Protein AF-A0A6I4V8K9-F1 (afdb_monomer)

Solvent-accessible surface area (backbone atoms only — not comparable to full-atom values): 7436 Å² total; per-residue (Å²): 140,84,91,84,87,78,93,79,79,49,75,63,60,53,49,56,54,50,51,56,50,48,69,57,45,50,80,80,42,73,62,82,61,46,39,80,45,75,50,72,43,57,50,99,86,66,50,75,47,28,39,37,33,30,32,35,51,81,97,40,66,48,64,76,46,76,50,68,36,80,90,50,59,93,68,66,66,82,71,79,57,53,45,48,74,37,41,66,92,50,61,54,72,60,44,44,77,73,62,29,44,80,76,48,72,43,75,50,37,74,68,88,33,27,35,35,35,28,40,44,90,128

Mean predicted aligned error: 9.58 Å

Secondary structure (DSSP, 8-state):
------S---HHHHHHHHHHHHHHHTTTS-GGG-EEEEEEEE-TTS-EEEEEEEEEETTEEEEEEEEE-GGGTTTTGGGGS-EEEEETTS-HHHHHHTT-EEEEEESSTTTT--EEEEE---

Radius of gyration: 17.52 Å; Cα contacts (8 Å, |Δi|>4): 163; chains: 1; bounding box: 51×37×35 Å

Structure (mmCIF, N/CA/C/O backbone):
data_AF-A0A6I4V8K9-F1
#
_entry.id   AF-A0A6I4V8K9-F1
#
loop_
_atom_site.group_PDB
_atom_site.id
_atom_site.type_symbol
_atom_site.label_atom_id
_atom_site.label_alt_id
_atom_site.label_comp_id
_atom_site.label_asym_id
_atom_site.label_entity_id
_atom_site.label_seq_id
_atom_site.pdbx_PDB_ins_code
_atom_site.Cartn_x
_atom_site.Cartn_y
_atom_site.Cartn_z
_atom_site.occupancy
_atom_site.B_iso_or_equiv
_atom_site.auth_seq_id
_atom_site.auth_comp_id
_atom_site.auth_asym_id
_atom_site.auth_atom_id
_atom_site.pdbx_PDB_model_num
ATOM 1 N N . MET A 1 1 ? 33.393 4.905 -0.724 1.00 75.44 1 MET A N 1
ATOM 2 C CA . MET A 1 1 ? 31.983 4.527 -0.494 1.00 75.44 1 MET A CA 1
ATOM 3 C C . MET A 1 1 ? 31.974 3.395 0.516 1.00 75.44 1 MET A C 1
ATOM 5 O O . MET A 1 1 ? 32.701 2.435 0.301 1.00 75.44 1 MET A O 1
ATOM 9 N N . GLN A 1 2 ? 31.237 3.530 1.617 1.00 88.94 2 GLN A N 1
ATOM 10 C CA . GLN A 1 2 ? 31.142 2.509 2.663 1.00 88.94 2 GLN A CA 1
ATOM 11 C C . GLN A 1 2 ? 29.683 2.059 2.766 1.00 88.94 2 GLN A C 1
ATOM 13 O O . GLN A 1 2 ? 28.795 2.896 2.898 1.00 88.94 2 GLN A O 1
ATOM 18 N N . LEU A 1 3 ? 29.440 0.755 2.643 1.00 92.25 3 LEU A N 1
ATOM 19 C CA . LEU A 1 3 ? 28.108 0.161 2.751 1.00 92.25 3 LEU A CA 1
ATOM 20 C C . LEU A 1 3 ? 27.806 -0.151 4.223 1.00 92.25 3 LEU A C 1
ATOM 22 O O . LEU A 1 3 ? 28.643 -0.742 4.903 1.00 92.25 3 LEU A O 1
ATOM 26 N N . SER A 1 4 ? 26.611 0.212 4.692 1.00 93.12 4 SER A N 1
ATOM 27 C CA . SER A 1 4 ? 26.089 -0.133 6.019 1.00 93.12 4 SER A CA 1
ATOM 28 C C . SER A 1 4 ? 24.709 -0.776 5.873 1.00 93.12 4 SER A C 1
ATOM 30 O O . SER A 1 4 ? 23.907 -0.320 5.059 1.00 93.12 4 SER A O 1
ATOM 32 N N . ILE A 1 5 ? 24.444 -1.846 6.627 1.00 95.00 5 ILE A N 1
ATOM 33 C CA . ILE A 1 5 ? 23.185 -2.606 6.610 1.00 95.00 5 ILE A CA 1
ATOM 34 C C . ILE A 1 5 ? 22.700 -2.727 8.058 1.00 95.00 5 ILE A C 1
ATOM 36 O O . ILE A 1 5 ? 23.464 -3.144 8.925 1.00 95.00 5 ILE A O 1
ATOM 40 N N . THR A 1 6 ? 21.442 -2.368 8.323 1.00 94.75 6 THR A N 1
ATOM 41 C CA . THR A 1 6 ? 20.826 -2.416 9.659 1.00 94.75 6 THR A CA 1
ATOM 42 C C . THR A 1 6 ? 19.359 -2.827 9.557 1.00 94.75 6 THR A C 1
ATOM 44 O O . THR A 1 6 ? 18.672 -2.459 8.606 1.00 94.75 6 THR A O 1
ATOM 47 N N . ASP A 1 7 ? 18.873 -3.579 10.541 1.00 95.31 7 ASP A N 1
ATOM 48 C CA . ASP A 1 7 ? 17.451 -3.860 10.768 1.00 95.31 7 ASP A CA 1
ATOM 49 C C . ASP A 1 7 ? 16.814 -2.884 11.779 1.00 95.31 7 ASP A C 1
ATOM 51 O O . ASP A 1 7 ? 15.605 -2.913 12.006 1.00 95.31 7 ASP A O 1
ATOM 55 N N . LYS A 1 8 ? 17.612 -1.974 12.353 1.00 96.12 8 LYS A N 1
ATOM 56 C CA . LYS A 1 8 ? 17.194 -0.941 13.313 1.00 96.12 8 LYS A CA 1
ATOM 57 C C . LYS A 1 8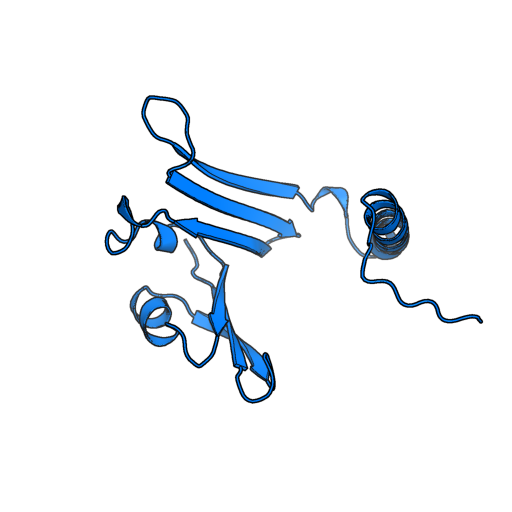 ? 17.031 0.416 12.632 1.00 96.12 8 LYS A C 1
ATOM 59 O O . LYS A 1 8 ? 17.724 1.369 12.977 1.00 96.12 8 LYS A O 1
ATOM 64 N N . VAL A 1 9 ? 16.150 0.487 11.640 1.00 96.06 9 VAL A N 1
ATOM 65 C CA . VAL A 1 9 ? 15.856 1.742 10.933 1.00 96.06 9 VAL A CA 1
ATOM 66 C C . VAL A 1 9 ? 15.107 2.693 11.867 1.00 96.06 9 VAL A C 1
ATOM 68 O O . VAL A 1 9 ? 14.083 2.325 12.445 1.00 96.06 9 VAL A O 1
ATOM 71 N N . THR A 1 10 ? 15.608 3.915 12.019 1.00 96.56 10 THR A N 1
ATOM 72 C CA . THR A 1 10 ? 14.983 4.954 12.842 1.00 96.56 10 THR A CA 1
ATOM 73 C C . THR A 1 10 ? 14.056 5.849 12.011 1.00 96.56 10 THR A C 1
ATOM 75 O O . THR A 1 10 ? 14.196 5.932 10.788 1.00 96.56 10 THR A O 1
ATOM 78 N N . PRO A 1 11 ? 13.119 6.580 12.645 1.00 95.06 11 PRO A N 1
ATOM 79 C CA . PRO A 1 11 ? 12.341 7.605 11.950 1.00 95.06 11 PRO A CA 1
ATOM 80 C C . PRO A 1 11 ? 13.214 8.669 11.271 1.00 95.06 11 PRO A C 1
ATOM 82 O O . PRO A 1 11 ? 12.863 9.143 10.195 1.00 95.06 11 PRO A O 1
ATOM 85 N N . GLN A 1 12 ? 14.363 9.005 11.867 1.00 96.50 12 GLN A N 1
ATOM 86 C CA . GLN A 1 12 ? 15.296 9.976 11.302 1.00 96.50 12 GLN A CA 1
ATOM 87 C C . GLN A 1 12 ? 15.934 9.468 10.004 1.00 96.50 12 GLN A C 1
ATOM 89 O O . GLN A 1 12 ? 15.966 10.212 9.028 1.00 96.50 12 GLN A O 1
ATOM 94 N N . ASP A 1 13 ? 16.365 8.202 9.954 1.00 95.81 13 ASP A N 1
ATOM 95 C CA . ASP A 1 13 ? 16.913 7.602 8.727 1.00 95.81 13 ASP A CA 1
ATOM 96 C C . ASP A 1 13 ? 15.904 7.696 7.569 1.00 95.81 13 ASP A C 1
ATOM 98 O O . ASP A 1 13 ? 16.250 8.045 6.438 1.00 95.81 13 ASP A O 1
ATOM 102 N N . LEU A 1 14 ? 14.629 7.412 7.858 1.00 93.31 14 LEU A N 1
ATOM 103 C CA . LEU A 1 14 ? 13.548 7.508 6.877 1.00 93.31 14 LEU A CA 1
ATOM 104 C C . LEU A 1 14 ? 13.336 8.949 6.405 1.00 93.31 14 LEU A C 1
ATOM 106 O O . LEU A 1 14 ? 13.148 9.173 5.208 1.00 93.31 14 LEU A O 1
ATOM 110 N N . ASP A 1 15 ? 13.364 9.918 7.322 1.00 94.56 15 ASP A N 1
ATOM 111 C CA . ASP A 1 15 ? 13.182 11.328 6.986 1.00 94.56 15 ASP A CA 1
ATOM 112 C C . ASP A 1 15 ? 14.345 11.883 6.160 1.00 94.56 15 ASP A C 1
ATOM 114 O O . ASP A 1 15 ? 14.097 12.560 5.163 1.00 94.56 15 ASP A O 1
ATOM 118 N N . GLU A 1 16 ? 15.595 11.558 6.493 1.00 96.88 16 GLU A N 1
ATOM 119 C CA . GLU A 1 16 ? 16.765 11.995 5.722 1.00 96.88 16 GLU A CA 1
ATOM 120 C C . GLU A 1 16 ? 16.712 11.479 4.275 1.00 96.88 16 GLU A C 1
ATOM 122 O O . GLU A 1 16 ? 16.842 12.260 3.324 1.00 96.88 16 GLU A O 1
ATOM 127 N N . VAL A 1 17 ? 16.426 10.184 4.087 1.00 95.94 17 VAL A N 1
ATOM 128 C CA . VAL A 1 17 ? 16.263 9.585 2.751 1.00 95.94 17 VAL A CA 1
ATOM 129 C C . VAL A 1 17 ? 15.084 10.217 2.004 1.00 95.94 17 VAL A C 1
ATOM 131 O O . VAL A 1 17 ? 15.201 10.544 0.818 1.00 95.94 17 VAL A O 1
ATOM 134 N N . ARG A 1 18 ? 13.950 10.434 2.685 1.00 89.62 18 ARG A N 1
ATOM 135 C CA . ARG A 1 18 ? 12.750 11.051 2.100 1.00 89.62 18 ARG A CA 1
ATOM 136 C C . ARG A 1 18 ? 13.010 12.484 1.644 1.00 89.62 18 ARG A C 1
ATOM 138 O O . ARG A 1 18 ? 12.596 12.847 0.545 1.00 89.62 18 ARG A O 1
ATOM 145 N N . LEU A 1 19 ? 13.686 13.293 2.456 1.00 93.12 19 LEU A N 1
ATOM 146 C CA . LEU A 1 19 ? 14.009 14.681 2.125 1.00 93.12 19 LEU A CA 1
ATOM 147 C C . LEU A 1 19 ? 14.947 14.760 0.919 1.00 93.12 19 LEU A C 1
ATOM 149 O O . LEU A 1 19 ? 14.686 15.542 0.004 1.00 93.12 19 LEU A O 1
ATOM 153 N N . GLY A 1 20 ? 15.982 13.914 0.868 1.00 94.88 20 GLY A N 1
ATOM 154 C CA . GLY A 1 20 ? 16.878 13.829 -0.287 1.00 94.88 20 GLY A CA 1
ATOM 155 C C . GLY A 1 20 ? 16.142 13.448 -1.575 1.00 94.88 20 GLY A C 1
ATOM 156 O O . GLY A 1 20 ? 16.319 14.095 -2.612 1.00 94.88 20 GLY A O 1
ATOM 157 N N . LEU A 1 2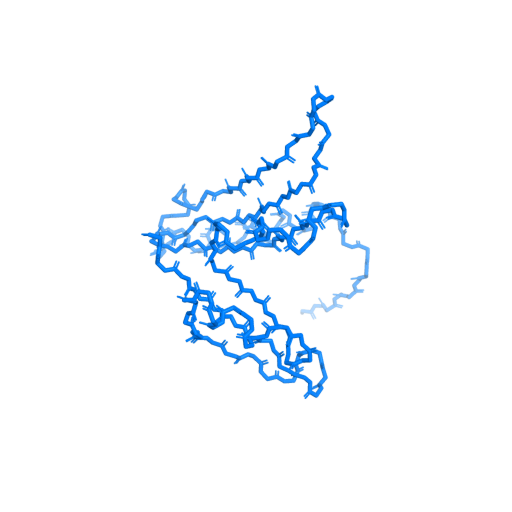1 ? 15.257 12.448 -1.502 1.00 91.06 21 LEU A N 1
ATOM 158 C CA . LEU A 1 21 ? 14.430 12.031 -2.635 1.00 91.06 21 LEU A CA 1
ATOM 159 C C . LEU A 1 21 ? 13.473 13.144 -3.089 1.00 91.06 21 LEU A C 1
ATOM 161 O O . LEU A 1 21 ? 13.371 13.414 -4.285 1.00 91.06 21 LEU A O 1
ATOM 165 N N . ASN A 1 22 ? 12.807 13.824 -2.154 1.00 89.00 22 ASN A N 1
ATOM 166 C CA . ASN A 1 22 ? 11.897 14.926 -2.466 1.00 89.00 22 ASN A CA 1
ATOM 167 C C . ASN A 1 22 ? 12.628 16.107 -3.115 1.00 89.00 22 ASN A C 1
ATOM 169 O O . ASN A 1 22 ? 12.133 16.653 -4.097 1.00 89.00 22 ASN A O 1
ATOM 173 N N . ALA A 1 23 ? 13.816 16.467 -2.619 1.00 93.50 23 ALA A N 1
ATOM 174 C CA . ALA A 1 23 ? 14.635 17.541 -3.183 1.00 93.50 23 ALA A CA 1
ATOM 175 C C . 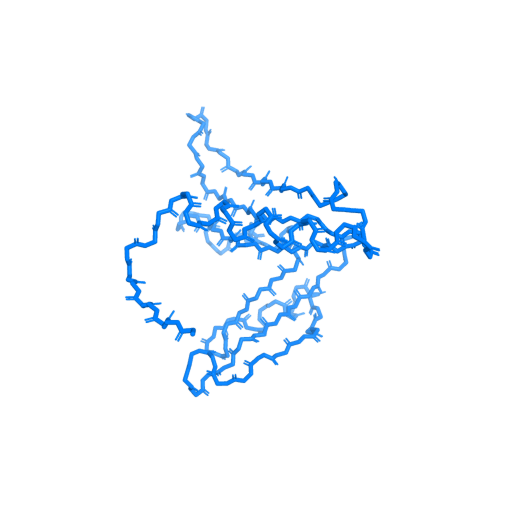ALA A 1 23 ? 15.122 17.238 -4.612 1.00 93.50 23 ALA A C 1
ATOM 177 O O . ALA A 1 23 ? 15.334 18.150 -5.413 1.00 93.50 23 ALA A O 1
ATOM 178 N N . PHE A 1 24 ? 15.315 15.961 -4.949 1.00 92.25 24 PHE A N 1
ATOM 179 C CA . PHE A 1 24 ? 15.601 15.550 -6.319 1.00 92.25 24 PHE A CA 1
ATOM 180 C C . PHE A 1 24 ? 14.338 15.565 -7.193 1.00 92.25 24 PHE A C 1
ATOM 182 O O . PHE A 1 24 ? 14.349 16.155 -8.273 1.00 92.25 24 PHE A O 1
ATOM 189 N N . ASN A 1 25 ? 13.249 14.953 -6.719 1.00 87.19 25 ASN A N 1
ATOM 190 C CA . ASN A 1 25 ? 12.005 14.794 -7.474 1.00 87.19 25 ASN A CA 1
ATOM 191 C C . ASN A 1 25 ? 11.289 16.120 -7.749 1.00 87.19 25 ASN A C 1
ATOM 193 O O . ASN A 1 25 ? 10.655 16.247 -8.796 1.00 87.19 25 ASN A O 1
ATOM 197 N N . SER A 1 26 ? 11.423 17.114 -6.866 1.00 89.50 26 SER A N 1
ATOM 198 C CA . SER A 1 26 ? 10.821 18.445 -7.032 1.00 89.50 26 SER A CA 1
ATOM 199 C C . SER A 1 26 ? 11.275 19.173 -8.302 1.00 89.50 26 SER A C 1
ATOM 201 O O . SER A 1 26 ? 10.624 20.112 -8.747 1.00 89.50 26 SER A O 1
ATOM 203 N N . LYS A 1 27 ? 12.368 18.716 -8.928 1.00 92.69 27 LYS A N 1
ATOM 204 C CA . LYS A 1 27 ? 12.852 19.208 -10.225 1.00 92.69 27 LYS A CA 1
ATOM 205 C C . LYS A 1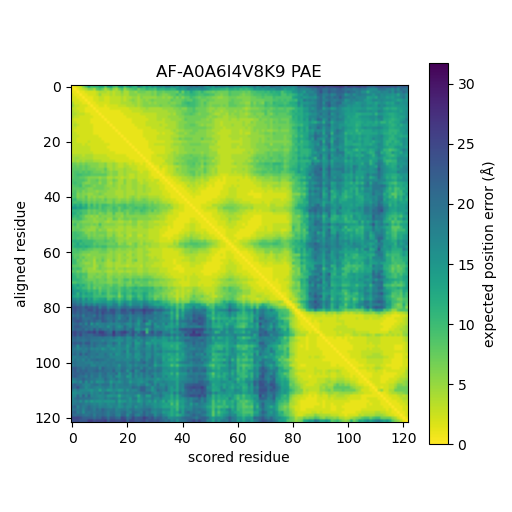 27 ? 12.008 18.726 -11.411 1.00 92.69 27 LYS A C 1
ATOM 207 O O . LYS A 1 27 ? 12.107 19.302 -12.488 1.00 92.69 27 LYS A O 1
ATOM 212 N N . PHE A 1 28 ? 11.228 17.660 -11.230 1.00 87.31 28 PHE A N 1
ATOM 213 C CA . PHE A 1 28 ? 10.472 16.983 -12.290 1.00 87.31 28 PHE A CA 1
ATOM 214 C C . PHE A 1 28 ? 8.962 16.992 -12.044 1.00 87.31 28 PHE A C 1
ATOM 216 O O . PHE A 1 28 ? 8.190 16.994 -12.999 1.00 87.31 28 PHE A O 1
ATOM 223 N N . ILE A 1 29 ? 8.540 16.973 -10.778 1.00 83.38 29 ILE A N 1
ATOM 224 C CA . ILE A 1 29 ? 7.134 16.950 -10.369 1.00 83.38 29 ILE A CA 1
ATOM 225 C C . ILE A 1 29 ? 6.887 17.933 -9.227 1.00 83.38 29 ILE A C 1
ATOM 227 O O . ILE A 1 29 ? 7.784 18.216 -8.433 1.00 83.38 29 ILE A O 1
ATOM 231 N N . ASN A 1 30 ? 5.647 18.398 -9.089 1.00 83.31 30 ASN A N 1
ATOM 232 C CA . ASN A 1 30 ? 5.228 19.122 -7.898 1.00 83.31 30 ASN A CA 1
ATOM 233 C C . ASN A 1 30 ? 5.014 18.135 -6.738 1.00 83.31 30 ASN A C 1
ATOM 235 O O . ASN A 1 30 ? 3.968 17.498 -6.624 1.00 83.31 30 ASN A O 1
ATOM 239 N N . VAL A 1 31 ? 6.021 17.985 -5.879 1.00 82.12 31 VAL A N 1
ATOM 240 C CA . VAL A 1 31 ? 5.961 17.061 -4.734 1.00 82.12 31 VAL A CA 1
ATOM 241 C C . VAL A 1 31 ? 4.901 17.456 -3.700 1.00 82.12 31 VAL A C 1
ATOM 243 O O . VAL A 1 31 ? 4.431 16.586 -2.973 1.00 82.12 31 VAL A O 1
ATOM 246 N N . ASP A 1 32 ? 4.457 18.718 -3.672 1.00 84.25 32 ASP A N 1
ATOM 247 C CA . ASP A 1 32 ? 3.409 19.177 -2.752 1.00 84.25 32 ASP A CA 1
ATOM 248 C C . ASP A 1 32 ? 2.012 18.677 -3.143 1.00 84.25 32 ASP A C 1
ATOM 250 O O . ASP A 1 32 ? 1.100 18.676 -2.309 1.00 84.25 32 ASP A O 1
ATOM 254 N N . GLU A 1 33 ? 1.829 18.213 -4.381 1.00 83.31 33 GLU A N 1
ATOM 255 C CA . GLU A 1 33 ? 0.605 17.536 -4.830 1.00 83.31 33 GLU A CA 1
ATOM 256 C C . GLU A 1 33 ? 0.512 16.096 -4.311 1.00 83.31 33 GLU A C 1
ATOM 258 O O . GLU A 1 33 ? -0.555 15.477 -4.373 1.00 83.31 33 GLU A O 1
ATOM 263 N N . ILE A 1 34 ? 1.604 15.563 -3.751 1.00 84.50 34 ILE A N 1
ATOM 264 C CA . ILE A 1 34 ? 1.588 14.264 -3.092 1.00 84.50 34 ILE A CA 1
ATOM 265 C C . ILE A 1 34 ? 0.967 14.432 -1.706 1.00 84.50 34 ILE A C 1
ATOM 267 O O . ILE A 1 34 ? 1.574 15.012 -0.804 1.00 84.50 34 ILE A O 1
ATOM 271 N N . LYS A 1 35 ? -0.256 13.932 -1.511 1.00 85.19 35 LYS A N 1
ATOM 272 C CA . LYS A 1 35 ? -0.979 14.056 -0.237 1.00 85.19 35 LYS A CA 1
ATOM 273 C C . LYS A 1 35 ? -1.180 12.695 0.395 1.00 85.19 35 LYS A C 1
ATOM 275 O O . LYS A 1 35 ? -1.712 11.798 -0.247 1.00 85.19 35 LYS A O 1
ATOM 280 N N . SER A 1 36 ? -0.811 12.553 1.664 1.00 89.75 36 SER A N 1
ATOM 281 C CA . SER A 1 36 ? -1.182 11.374 2.446 1.00 89.75 36 SER A CA 1
ATOM 282 C C . SER A 1 36 ? -2.696 11.331 2.640 1.00 89.75 36 SER A C 1
ATOM 284 O O . SER A 1 36 ? -3.310 12.342 2.979 1.00 89.75 36 SER A O 1
ATOM 286 N N . ILE A 1 37 ? -3.291 10.155 2.467 1.00 87.56 37 ILE A N 1
ATOM 287 C CA . ILE A 1 37 ? -4.717 9.919 2.684 1.00 87.56 37 ILE A CA 1
ATOM 288 C C . ILE A 1 37 ? -4.912 8.808 3.711 1.00 87.56 37 ILE A C 1
ATOM 290 O O . ILE A 1 37 ? -4.181 7.817 3.726 1.00 87.56 37 ILE A O 1
ATOM 294 N N . GLY A 1 38 ? -5.906 8.992 4.575 1.00 89.31 38 GLY A N 1
ATOM 295 C CA . GLY A 1 38 ? -6.358 8.002 5.540 1.00 89.31 38 GLY A CA 1
ATOM 296 C C . GLY A 1 38 ? -7.878 7.936 5.531 1.00 89.31 38 GLY A C 1
ATOM 297 O O . GLY A 1 38 ? -8.535 8.956 5.717 1.00 89.31 38 GLY A O 1
ATOM 298 N N . VAL A 1 39 ? -8.437 6.748 5.324 1.00 84.81 39 VAL A N 1
ATOM 299 C CA . VAL A 1 39 ? -9.878 6.496 5.400 1.00 84.81 39 VAL A CA 1
ATOM 300 C C . VAL A 1 39 ? -10.115 5.428 6.448 1.00 84.81 39 VAL A C 1
ATOM 302 O O . VAL A 1 39 ? -9.501 4.368 6.386 1.00 84.81 39 VAL A O 1
ATOM 305 N N . PHE A 1 40 ? -10.987 5.692 7.417 1.00 89.38 40 PHE A N 1
ATOM 306 C CA . PHE A 1 40 ? -11.217 4.791 8.542 1.00 89.38 40 PHE A CA 1
ATOM 307 C C . PHE A 1 40 ? -12.706 4.556 8.757 1.00 89.38 40 PHE A C 1
ATOM 309 O O . PHE A 1 40 ? -13.519 5.460 8.582 1.00 89.38 40 PHE A O 1
ATOM 316 N N . ILE A 1 41 ? -13.044 3.342 9.178 1.00 86.44 41 ILE A N 1
ATOM 317 C CA . ILE A 1 41 ? -14.339 3.030 9.779 1.00 86.44 41 ILE A CA 1
ATOM 318 C C . ILE A 1 41 ? -14.080 2.848 11.262 1.00 86.44 41 ILE A C 1
ATOM 320 O O . ILE A 1 41 ? -13.202 2.066 11.633 1.00 86.44 41 ILE A O 1
ATOM 324 N N . CYS A 1 42 ? -14.833 3.560 12.091 1.00 92.88 42 CYS A N 1
ATOM 325 C CA . CYS A 1 42 ? -14.722 3.495 13.540 1.00 92.88 42 CYS A CA 1
ATOM 326 C C . CYS A 1 42 ? -16.026 2.985 14.156 1.00 92.88 42 CYS A C 1
ATOM 328 O O . CYS A 1 42 ? -17.097 3.171 13.581 1.00 92.88 42 CYS A O 1
ATOM 330 N N . ASP A 1 43 ? -15.923 2.338 15.315 1.00 92.38 43 ASP A N 1
ATOM 331 C CA . ASP A 1 43 ? -17.086 2.049 16.153 1.00 92.38 43 ASP A CA 1
ATOM 332 C C . ASP A 1 43 ? -17.560 3.298 16.919 1.00 92.38 43 ASP A C 1
ATOM 334 O O . ASP A 1 43 ? -16.952 4.368 16.842 1.00 92.38 43 ASP A O 1
ATOM 338 N N . GLU A 1 44 ? -18.645 3.156 17.683 1.00 94.62 44 GLU A N 1
ATOM 339 C CA . GLU A 1 44 ? -19.232 4.235 18.494 1.00 94.62 44 GLU A CA 1
ATOM 340 C C . GLU A 1 44 ? -18.267 4.801 19.550 1.00 94.62 44 GLU A C 1
ATOM 342 O O . GLU A 1 44 ? -18.4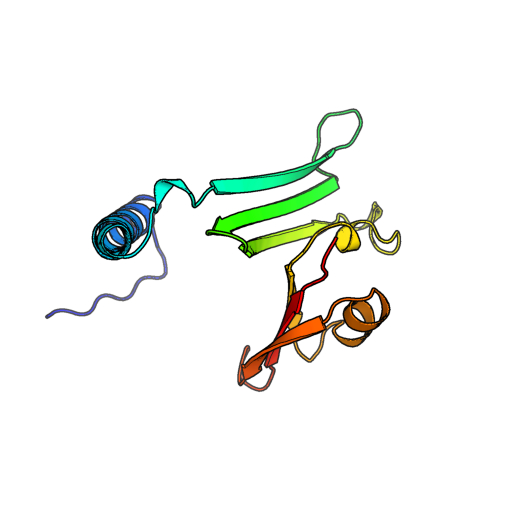45 5.920 20.021 1.00 94.62 44 GLU A O 1
ATOM 347 N N . GLN A 1 45 ? -17.220 4.051 19.904 1.00 95.69 45 GLN A N 1
ATOM 348 C CA . GLN A 1 45 ? -16.182 4.459 20.855 1.00 95.69 45 GLN A CA 1
ATOM 349 C C . GLN A 1 45 ? -14.977 5.106 20.150 1.00 95.69 45 GLN A C 1
ATOM 351 O O . GLN A 1 45 ? -13.975 5.417 20.793 1.00 95.69 45 GLN A O 1
ATOM 356 N N . GLY A 1 46 ? -15.045 5.298 18.829 1.00 93.62 46 GLY A N 1
ATOM 357 C CA . GLY A 1 46 ? -13.981 5.889 18.021 1.00 93.62 46 GLY A CA 1
ATOM 358 C C . GLY A 1 46 ? -12.833 4.933 17.684 1.00 93.62 46 GLY A C 1
ATOM 359 O O . GLY A 1 46 ? -11.826 5.364 17.117 1.00 93.62 46 GLY A O 1
ATOM 360 N N . ARG A 1 47 ? -12.946 3.635 17.992 1.00 95.25 47 ARG A N 1
ATOM 361 C CA . ARG A 1 47 ? -11.896 2.653 17.683 1.00 95.25 47 ARG A CA 1
ATOM 362 C C . ARG A 1 47 ? -12.006 2.224 16.227 1.00 95.25 47 ARG A C 1
ATOM 364 O O . ARG A 1 47 ? -13.084 1.862 15.759 1.00 95.25 47 ARG A O 1
ATOM 371 N N . LYS A 1 48 ? -10.880 2.218 15.512 1.00 94.75 48 LYS A N 1
ATOM 372 C CA . LYS A 1 48 ? -10.817 1.799 14.105 1.00 94.75 48 LYS A CA 1
ATOM 373 C C . LYS A 1 48 ? -11.185 0.316 13.978 1.00 94.75 48 LYS A C 1
ATOM 375 O O . LYS A 1 48 ? -10.533 -0.532 14.575 1.00 94.75 48 LYS A O 1
ATOM 380 N N . GLN A 1 49 ? -12.195 0.023 13.169 1.00 93.88 49 GLN A N 1
ATOM 381 C CA . GLN A 1 49 ? -12.629 -1.317 12.758 1.00 93.88 49 GLN A CA 1
ATOM 382 C C . GLN A 1 49 ? -12.162 -1.650 11.329 1.00 93.88 49 GLN A C 1
ATOM 384 O O . GLN A 1 49 ? -12.049 -2.811 10.953 1.00 93.88 49 GLN A O 1
ATOM 389 N N . ALA A 1 50 ? -11.852 -0.639 10.519 1.00 87.44 50 ALA A N 1
ATOM 390 C CA . ALA A 1 50 ? -11.159 -0.801 9.246 1.00 87.44 50 ALA A CA 1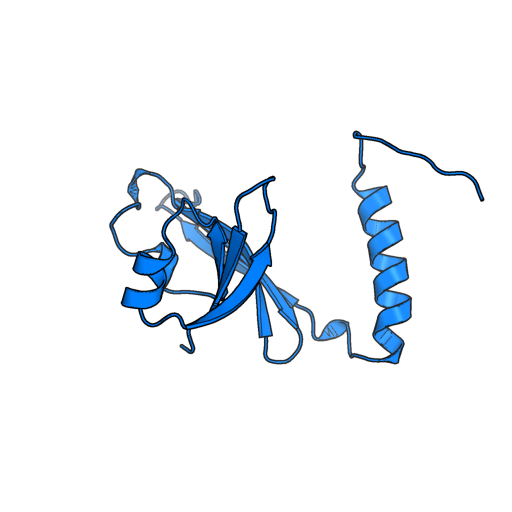
ATOM 391 C C . ALA A 1 50 ? -10.391 0.479 8.904 1.00 87.44 50 ALA A C 1
ATOM 393 O O . ALA A 1 50 ? -10.701 1.558 9.418 1.00 87.44 50 ALA A O 1
ATOM 394 N N . GLY A 1 51 ? -9.395 0.371 8.031 1.00 85.69 51 GLY A N 1
ATOM 395 C CA . GLY A 1 51 ? -8.588 1.508 7.618 1.00 85.69 51 GLY A CA 1
ATOM 396 C C . GLY A 1 51 ? -7.889 1.297 6.286 1.00 85.69 51 GLY A C 1
ATOM 397 O O . GLY A 1 51 ? -7.456 0.193 5.977 1.00 85.69 51 GLY A O 1
ATOM 398 N N . LEU A 1 52 ? -7.747 2.378 5.533 1.00 85.44 52 LEU A N 1
ATOM 399 C CA . LEU A 1 52 ? -6.906 2.484 4.355 1.00 85.44 52 LEU A CA 1
ATOM 400 C C . LEU A 1 52 ? -5.999 3.692 4.525 1.00 85.44 52 LEU A C 1
ATOM 402 O O . LEU A 1 52 ? -6.479 4.777 4.846 1.00 85.44 52 LEU A O 1
ATOM 406 N N . THR A 1 53 ? -4.704 3.516 4.301 1.00 89.12 53 THR A N 1
ATOM 407 C CA . THR A 1 53 ? -3.750 4.622 4.209 1.00 89.12 53 THR A CA 1
ATOM 408 C C . THR A 1 53 ? -3.025 4.572 2.881 1.00 89.12 53 THR A C 1
ATOM 410 O O . THR A 1 53 ? -2.850 3.503 2.297 1.00 89.12 53 THR A O 1
ATOM 413 N N . GLY A 1 54 ? -2.568 5.720 2.415 1.00 86.88 54 GLY A N 1
ATOM 414 C CA . GLY A 1 54 ? -1.834 5.816 1.168 1.00 86.88 54 GLY A CA 1
ATOM 415 C C . GLY A 1 54 ? -1.453 7.246 0.851 1.00 86.88 54 GLY A C 1
ATOM 416 O O . GLY A 1 54 ? -1.453 8.109 1.733 1.00 86.88 54 GLY A O 1
ATOM 417 N N . SER A 1 55 ? -1.210 7.513 -0.424 1.00 86.12 55 SER A N 1
ATOM 418 C CA . SER A 1 55 ? -0.996 8.862 -0.922 1.00 86.12 55 SER A CA 1
ATOM 419 C C . SER A 1 55 ? -1.560 9.068 -2.322 1.00 86.12 55 SER A C 1
ATOM 421 O O . SER A 1 55 ? -1.638 8.141 -3.127 1.00 86.12 55 SER A O 1
ATOM 423 N N . THR A 1 56 ? -1.954 10.297 -2.629 1.00 81.31 56 THR A N 1
ATOM 424 C CA . THR A 1 56 ? -2.176 10.728 -4.010 1.00 81.31 56 THR A CA 1
ATOM 425 C C . THR A 1 56 ? -0.852 11.151 -4.630 1.00 81.31 56 THR A C 1
ATOM 427 O O . THR A 1 56 ? 0.014 11.652 -3.925 1.00 81.31 56 THR A O 1
ATOM 430 N N . ALA A 1 57 ? -0.687 10.972 -5.935 1.00 76.31 57 ALA A N 1
ATOM 431 C CA . ALA A 1 57 ? 0.397 11.555 -6.720 1.00 76.31 57 ALA A CA 1
ATOM 432 C C . ALA A 1 57 ? -0.132 11.853 -8.131 1.00 76.31 57 ALA A C 1
ATOM 434 O O . ALA A 1 57 ? -0.416 10.934 -8.905 1.00 76.31 57 ALA A O 1
ATOM 435 N N . GLY A 1 58 ? -0.329 13.135 -8.451 1.00 72.81 58 GLY A N 1
ATOM 436 C CA . GLY A 1 58 ? -1.093 13.540 -9.633 1.00 72.81 58 GLY A CA 1
ATOM 437 C C . GLY A 1 58 ? -2.492 12.909 -9.627 1.00 72.81 58 GLY A C 1
ATOM 438 O O . GLY A 1 58 ? -3.210 12.982 -8.633 1.00 72.81 58 GLY A O 1
ATOM 439 N N . ASN A 1 59 ? -2.851 12.218 -10.711 1.00 66.81 59 ASN A N 1
ATOM 440 C CA . ASN A 1 59 ? -4.154 11.551 -10.864 1.00 66.81 59 ASN A CA 1
ATOM 441 C C . ASN A 1 59 ? -4.216 10.134 -10.263 1.00 66.81 59 ASN A C 1
ATOM 443 O O . ASN A 1 59 ? -5.162 9.393 -10.529 1.00 66.81 59 ASN A O 1
ATOM 447 N N . TRP A 1 60 ? -3.201 9.721 -9.503 1.00 64.88 60 TRP A N 1
ATOM 448 C CA . TRP A 1 60 ? -3.071 8.349 -9.018 1.00 64.88 60 TRP A CA 1
ATOM 449 C C . TRP A 1 60 ? -3.213 8.278 -7.503 1.00 64.88 60 TRP A C 1
ATOM 451 O O . TRP A 1 60 ? -2.645 9.092 -6.782 1.00 64.88 60 TRP A O 1
ATOM 461 N N . LEU A 1 61 ? -3.933 7.261 -7.025 1.00 70.00 61 LEU A N 1
ATOM 462 C CA . LEU A 1 61 ? -3.964 6.859 -5.621 1.00 70.00 61 LEU A CA 1
ATOM 463 C C . LEU A 1 61 ? -3.040 5.653 -5.438 1.00 70.00 61 LEU A C 1
ATOM 465 O O . LEU A 1 61 ? -3.295 4.596 -6.017 1.00 70.00 61 LEU A O 1
ATOM 469 N N . ARG A 1 62 ? -2.011 5.809 -4.606 1.00 75.56 62 ARG A N 1
ATOM 470 C CA . ARG A 1 62 ? -1.215 4.712 -4.057 1.00 75.56 62 ARG A CA 1
ATOM 471 C C . ARG A 1 62 ? -1.782 4.314 -2.706 1.00 75.56 62 ARG A C 1
ATOM 473 O O . ARG A 1 62 ? -2.025 5.181 -1.873 1.00 75.56 62 ARG A O 1
ATOM 480 N N . ILE A 1 63 ? -1.964 3.021 -2.473 1.00 77.06 63 ILE A N 1
ATOM 481 C CA . ILE A 1 63 ? -2.366 2.498 -1.163 1.00 77.06 63 ILE A CA 1
ATOM 482 C C . ILE A 1 63 ? -1.162 1.849 -0.497 1.00 77.06 63 ILE A C 1
ATOM 484 O O . ILE A 1 63 ? -0.505 0.999 -1.085 1.00 77.06 63 ILE A O 1
ATOM 488 N N . ASP A 1 64 ? -0.878 2.291 0.725 1.00 79.94 64 ASP A N 1
ATOM 489 C CA . ASP A 1 64 ? 0.225 1.799 1.547 1.00 79.94 64 ASP A CA 1
ATOM 490 C C . ASP A 1 64 ? -0.255 0.681 2.480 1.00 79.94 64 ASP A C 1
ATOM 492 O O . ASP A 1 64 ? 0.447 -0.305 2.690 1.00 79.94 64 ASP A O 1
ATOM 496 N N . MET A 1 65 ? -1.459 0.819 3.047 1.00 81.00 65 MET A N 1
ATOM 497 C CA . MET A 1 65 ? -2.048 -0.181 3.938 1.00 81.00 65 MET A CA 1
ATOM 498 C C . MET A 1 65 ? -3.561 -0.245 3.751 1.00 81.00 65 MET A C 1
ATOM 500 O O . MET A 1 65 ? -4.223 0.783 3.632 1.00 81.00 65 MET A O 1
ATOM 504 N N . LEU A 1 66 ? -4.114 -1.456 3.794 1.00 81.81 66 LEU A N 1
ATOM 505 C CA . LEU A 1 66 ? -5.546 -1.719 3.902 1.00 81.81 66 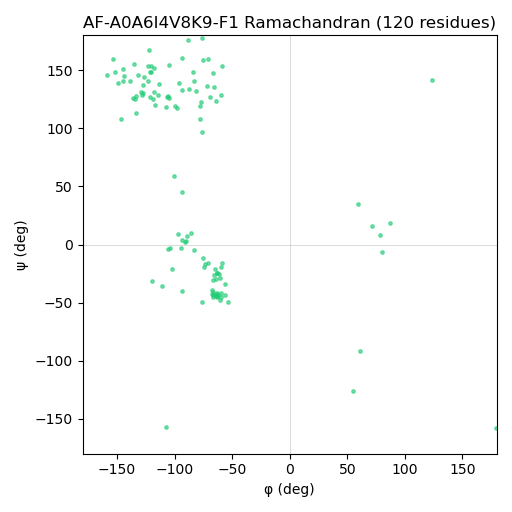LEU A CA 1
ATOM 506 C C . LEU A 1 66 ? -5.758 -2.785 4.974 1.00 81.81 66 LEU A C 1
ATOM 508 O O . LEU A 1 66 ? -5.158 -3.858 4.930 1.00 81.81 66 LEU A O 1
ATOM 512 N N . TRP A 1 67 ? -6.635 -2.500 5.925 1.00 86.38 67 TRP A N 1
ATOM 513 C CA . TRP A 1 67 ? -6.964 -3.399 7.016 1.00 86.38 67 TRP A CA 1
ATOM 514 C C . TRP A 1 67 ? -8.466 -3.387 7.291 1.00 86.38 67 TRP A C 1
ATOM 516 O O . TRP A 1 67 ? -9.117 -2.345 7.254 1.00 86.38 67 TRP A O 1
ATOM 526 N N . VAL A 1 68 ? -9.007 -4.566 7.584 1.00 84.06 68 VAL A N 1
ATOM 527 C CA . VAL A 1 68 ? -10.392 -4.774 8.010 1.00 84.06 68 VAL A CA 1
ATOM 528 C C . VAL A 1 68 ? -10.351 -5.756 9.177 1.00 84.06 68 VAL A C 1
ATOM 530 O O . VAL A 1 68 ? -9.752 -6.835 9.051 1.00 84.06 68 VAL A O 1
ATOM 533 N N . SER A 1 69 ? -10.958 -5.371 10.301 1.00 91.69 69 SER A N 1
ATOM 534 C CA . SER A 1 69 ? -11.111 -6.231 11.473 1.00 91.69 69 SER A CA 1
ATOM 535 C C . SER A 1 69 ? -11.882 -7.499 11.115 1.00 91.69 69 SER A C 1
ATOM 537 O O . SER A 1 69 ? -12.695 -7.513 10.189 1.00 91.69 69 SER A O 1
ATOM 539 N N . ASP A 1 70 ? -11.646 -8.580 11.856 1.00 90.00 70 ASP A N 1
ATOM 540 C CA . ASP A 1 70 ? -12.277 -9.871 11.562 1.00 90.00 70 ASP A CA 1
ATOM 541 C C . ASP A 1 70 ? -13.808 -9.814 11.628 1.00 90.00 70 ASP A C 1
ATOM 543 O O . ASP A 1 70 ? -14.479 -10.499 10.861 1.00 90.00 70 ASP A O 1
ATOM 547 N N . THR A 1 71 ? -14.367 -8.926 12.455 1.00 89.75 71 THR A N 1
ATOM 548 C CA . THR A 1 71 ? -15.817 -8.712 12.578 1.00 89.75 71 THR A CA 1
ATOM 549 C C . THR A 1 71 ? -16.454 -8.143 11.310 1.00 89.75 71 THR A C 1
ATOM 551 O O . THR A 1 71 ? -17.636 -8.378 11.073 1.00 89.75 71 THR A O 1
ATOM 554 N N . LEU A 1 72 ? -15.692 -7.423 10.478 1.00 83.94 72 LEU A N 1
ATOM 555 C CA . LEU A 1 72 ? -16.171 -6.787 9.245 1.00 83.94 72 LEU A CA 1
ATOM 556 C C . LEU A 1 72 ? -15.762 -7.537 7.966 1.00 83.94 72 LEU A C 1
ATOM 558 O O . LEU A 1 72 ? -16.150 -7.150 6.856 1.00 83.94 72 LEU A O 1
ATOM 562 N N . ARG A 1 73 ? -14.983 -8.618 8.083 1.00 81.69 73 ARG A N 1
ATOM 563 C CA . ARG A 1 73 ? -14.600 -9.439 6.927 1.00 81.69 73 ARG A CA 1
ATOM 564 C C . ARG A 1 73 ? -15.819 -10.145 6.333 1.00 81.69 73 ARG A C 1
ATOM 566 O O . ARG A 1 73 ? -16.774 -10.478 7.022 1.00 81.69 73 ARG A O 1
ATOM 573 N N . GLY A 1 74 ? -15.802 -10.335 5.014 1.00 77.56 74 GLY A N 1
ATOM 574 C CA . GLY A 1 74 ? -16.919 -10.935 4.271 1.00 77.56 74 GLY A CA 1
ATOM 575 C C . GLY A 1 74 ? -18.082 -9.981 3.962 1.00 77.56 74 GLY A C 1
ATOM 576 O O . GLY A 1 74 ? -18.952 -10.341 3.181 1.00 77.56 74 GLY A O 1
ATOM 577 N N . GLN A 1 75 ? -18.070 -8.748 4.482 1.00 81.12 75 GLN A N 1
ATOM 578 C CA . GLN A 1 75 ? -19.161 -7.776 4.298 1.00 81.12 75 GLN A CA 1
ATOM 579 C C . GLN A 1 75 ? -18.915 -6.760 3.161 1.00 81.12 75 GLN A C 1
ATOM 581 O O . GLN A 1 75 ? -19.631 -5.771 3.029 1.00 81.12 75 GLN A O 1
ATOM 586 N N . GLY A 1 76 ? -17.868 -6.953 2.347 1.00 71.31 76 GLY A N 1
ATOM 587 C CA . GLY A 1 76 ? -17.551 -6.069 1.210 1.00 71.31 76 GLY A CA 1
ATOM 588 C C . GLY A 1 76 ? -17.012 -4.680 1.589 1.00 71.31 76 GLY A C 1
ATOM 589 O O . GLY A 1 76 ? -16.980 -3.772 0.761 1.00 71.31 76 GLY A O 1
ATOM 590 N N . VAL A 1 77 ? -16.575 -4.487 2.837 1.00 75.06 77 VAL A N 1
ATOM 591 C CA . VAL A 1 77 ? -16.104 -3.186 3.346 1.00 75.06 77 VAL A CA 1
ATOM 592 C C . VAL A 1 77 ? -14.805 -2.725 2.666 1.00 75.06 77 VAL A C 1
ATOM 594 O O . VAL A 1 77 ? -14.678 -1.559 2.300 1.00 75.06 77 VAL A O 1
ATOM 597 N N . GLY A 1 78 ? -13.859 -3.638 2.426 1.00 65.75 78 GLY A N 1
ATOM 598 C CA . GLY A 1 78 ? -12.554 -3.307 1.834 1.00 65.75 78 GLY A CA 1
ATOM 599 C C . GLY A 1 78 ? -12.585 -2.918 0.349 1.00 65.75 78 GLY A C 1
ATOM 600 O O . GLY A 1 78 ? -11.626 -2.336 -0.140 1.00 65.75 78 GLY A O 1
ATOM 601 N N . SER A 1 79 ? -13.669 -3.207 -0.378 1.00 65.31 79 SER A N 1
ATOM 602 C CA . SER A 1 79 ? -13.770 -2.987 -1.831 1.00 65.31 79 SER A CA 1
ATOM 603 C C . SER A 1 79 ? -14.329 -1.624 -2.247 1.00 65.31 79 SER A C 1
ATOM 605 O O . SER A 1 79 ? -14.532 -1.385 -3.436 1.00 65.31 79 SER A O 1
ATOM 607 N N . ARG A 1 80 ? -14.631 -0.744 -1.284 1.00 63.34 80 ARG A N 1
ATOM 608 C CA . ARG A 1 80 ? -15.200 0.597 -1.534 1.00 63.34 80 ARG A CA 1
ATOM 609 C C . ARG A 1 80 ? -14.161 1.661 -1.877 1.00 63.34 80 ARG A C 1
ATOM 611 O O . ARG A 1 80 ? -14.510 2.786 -2.206 1.00 63.34 80 ARG A O 1
ATOM 618 N N . PHE A 1 81 ? -12.896 1.295 -1.813 1.00 61.44 81 PHE A N 1
ATOM 619 C CA . PHE A 1 81 ? -11.763 2.122 -2.184 1.00 61.44 81 PHE A CA 1
ATOM 620 C C . PHE A 1 81 ? -11.005 1.352 -3.280 1.00 61.44 81 PHE A C 1
ATOM 622 O O . PHE A 1 81 ? -11.229 0.152 -3.420 1.00 61.44 81 PHE A O 1
ATOM 629 N N . ALA A 1 82 ? -10.068 1.981 -3.991 1.00 60.06 82 ALA A N 1
ATOM 630 C CA . ALA A 1 82 ? -8.726 1.401 -4.149 1.00 60.06 82 ALA A CA 1
ATOM 631 C C . ALA A 1 82 ? -8.138 1.137 -5.552 1.00 60.06 82 ALA A C 1
ATOM 633 O O . ALA A 1 82 ? -8.737 0.605 -6.489 1.00 60.06 82 ALA A O 1
ATOM 634 N N . GLN A 1 83 ? -6.837 1.420 -5.591 1.00 65.75 83 GLN A N 1
ATOM 635 C CA . GLN A 1 83 ? -5.805 0.517 -6.082 1.00 65.75 83 GLN A CA 1
ATOM 636 C C . GLN A 1 83 ? -5.487 -0.544 -5.005 1.00 65.75 83 GLN A C 1
ATOM 638 O O . GLN A 1 83 ? -5.061 -0.201 -3.911 1.00 65.75 83 GLN A O 1
ATOM 643 N N . VAL A 1 84 ? -5.680 -1.826 -5.279 1.00 75.62 84 VAL A N 1
ATOM 644 C CA . VAL A 1 84 ? -5.312 -2.913 -4.357 1.00 75.62 84 VAL A CA 1
ATOM 645 C C . VAL A 1 84 ? -4.060 -3.617 -4.842 1.00 75.62 84 VAL A C 1
ATOM 647 O O . VAL A 1 84 ? -3.808 -3.671 -6.045 1.00 75.62 84 VAL A O 1
ATOM 650 N N . ASP A 1 85 ? -3.325 -4.234 -3.928 1.00 85.81 85 ASP A N 1
ATOM 651 C CA . ASP A 1 85 ? -2.359 -5.263 -4.268 1.00 85.81 85 ASP A CA 1
ATOM 652 C C . ASP A 1 85 ? -2.690 -6.596 -3.582 1.00 85.81 85 ASP A C 1
ATOM 654 O O . ASP A 1 85 ? -3.278 -6.644 -2.503 1.00 85.81 85 ASP A O 1
ATOM 658 N N . THR A 1 86 ? -2.367 -7.712 -4.230 1.00 85.44 86 THR A N 1
ATOM 659 C CA . THR A 1 86 ? -2.638 -9.053 -3.702 1.00 85.44 86 THR A CA 1
ATOM 660 C C . THR A 1 86 ? -1.580 -10.034 -4.182 1.00 85.44 86 THR A C 1
ATOM 662 O O . THR A 1 86 ? -1.141 -9.966 -5.331 1.00 85.44 86 THR A O 1
ATOM 665 N N . ALA A 1 87 ? -1.118 -10.927 -3.307 1.00 88.31 87 ALA A N 1
ATOM 666 C CA . ALA A 1 87 ? -0.170 -11.956 -3.713 1.00 88.31 87 ALA A CA 1
ATOM 667 C C . ALA A 1 87 ? -0.841 -13.015 -4.609 1.00 88.31 87 ALA A C 1
ATOM 669 O O . ALA A 1 87 ? -2.059 -13.194 -4.575 1.00 88.31 87 ALA A O 1
ATOM 670 N N . SER A 1 88 ? -0.056 -13.766 -5.381 1.00 88.00 88 SER A N 1
ATOM 671 C CA . SER A 1 88 ? -0.576 -14.786 -6.304 1.00 88.00 88 SER A CA 1
ATO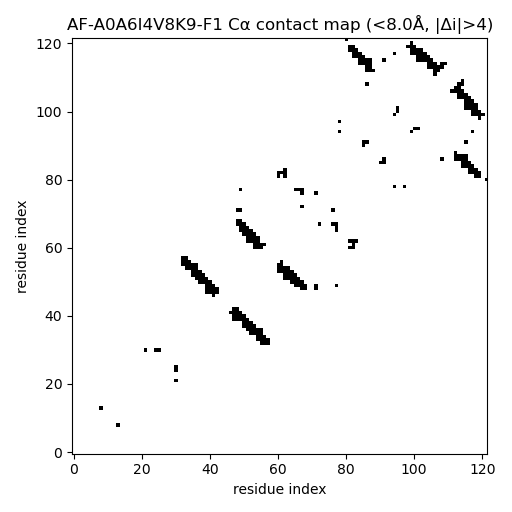M 672 C C . SER A 1 88 ? -1.304 -15.938 -5.607 1.00 88.00 88 SER A C 1
ATOM 674 O O . SER A 1 88 ? -2.172 -16.564 -6.204 1.00 88.00 88 SER A O 1
ATOM 676 N N . PHE A 1 89 ? -0.996 -16.194 -4.334 1.00 88.31 89 PHE A N 1
ATOM 677 C CA . PHE A 1 89 ? -1.701 -17.160 -3.481 1.00 88.31 89 PHE A CA 1
ATOM 678 C C . PHE A 1 89 ? -2.885 -16.549 -2.711 1.00 88.31 89 PHE A C 1
ATOM 680 O O . PHE A 1 89 ? -3.493 -17.215 -1.876 1.00 88.31 89 PHE A O 1
ATOM 687 N N . GLN A 1 90 ? -3.185 -15.271 -2.940 1.00 86.88 90 GLN A N 1
ATOM 688 C CA . GLN A 1 90 ? -4.296 -14.555 -2.323 1.00 86.88 90 GLN A CA 1
ATOM 689 C C . GLN A 1 90 ? -5.418 -14.313 -3.349 1.00 86.88 90 GLN A C 1
ATOM 691 O O . GLN A 1 90 ? -5.597 -15.054 -4.314 1.00 86.88 90 GLN A O 1
ATOM 696 N N . ALA A 1 91 ? -6.256 -13.310 -3.109 1.00 79.44 91 ALA A N 1
ATOM 697 C CA . ALA A 1 91 ? -7.591 -13.217 -3.674 1.00 79.44 91 ALA A CA 1
ATOM 698 C C . ALA A 1 91 ? -7.658 -12.394 -4.976 1.00 79.44 91 ALA A C 1
ATOM 700 O O . ALA A 1 91 ? -8.572 -11.591 -5.144 1.00 79.44 91 ALA A O 1
ATOM 701 N N . ARG A 1 92 ? -6.740 -12.583 -5.936 1.00 87.31 92 ARG A N 1
ATOM 702 C CA . ARG A 1 92 ? -6.806 -11.863 -7.229 1.00 87.31 92 ARG A CA 1
ATOM 703 C C . ARG A 1 92 ? -8.162 -12.017 -7.945 1.00 87.31 92 ARG A C 1
ATOM 705 O O . ARG A 1 92 ? -8.755 -10.985 -8.266 1.00 87.31 92 ARG A O 1
ATOM 712 N N . PRO A 1 93 ? -8.714 -13.235 -8.121 1.00 88.31 93 PRO A N 1
ATOM 713 C CA . PRO A 1 93 ? -9.997 -13.397 -8.808 1.00 88.31 93 PRO A CA 1
ATOM 714 C C . PRO A 1 93 ? -11.170 -12.722 -8.085 1.00 88.31 93 PRO A C 1
ATOM 716 O O . PRO A 1 93 ? -12.172 -12.382 -8.708 1.00 88.31 93 PRO A O 1
ATOM 719 N N . PHE A 1 94 ? -11.075 -12.523 -6.766 1.00 84.38 94 PHE A N 1
ATOM 720 C CA . PHE A 1 94 ? -12.089 -11.796 -6.000 1.00 84.38 94 PHE A CA 1
ATOM 721 C C . PHE A 1 94 ? -12.132 -10.317 -6.399 1.00 84.38 94 PHE A C 1
ATOM 723 O O . PHE A 1 94 ? -13.213 -9.794 -6.653 1.00 84.38 94 PHE A O 1
ATOM 730 N N . TYR A 1 95 ? -10.978 -9.656 -6.521 1.00 83.00 95 TYR A N 1
ATOM 731 C CA . TYR A 1 95 ? -10.927 -8.247 -6.922 1.00 83.00 95 TYR A CA 1
ATOM 732 C C . TYR A 1 95 ? -11.375 -8.045 -8.372 1.00 83.00 95 TYR A C 1
ATOM 734 O O . TYR A 1 95 ? -12.132 -7.117 -8.653 1.00 83.00 95 TYR A O 1
ATOM 742 N N . GLU A 1 96 ? -10.993 -8.947 -9.279 1.00 89.31 96 GLU A N 1
ATOM 743 C CA . GLU A 1 96 ? -11.444 -8.906 -10.678 1.00 89.31 96 GLU A CA 1
ATOM 744 C C . GLU A 1 96 ? -12.980 -8.996 -10.777 1.00 89.31 96 GLU A C 1
ATOM 746 O O . GLU A 1 96 ? -13.600 -8.198 -11.480 1.00 89.31 96 GLU A O 1
ATOM 751 N N . LYS A 1 97 ? -13.628 -9.865 -9.982 1.00 88.88 97 LYS A N 1
ATOM 752 C CA . LYS A 1 97 ? -15.104 -9.949 -9.905 1.00 88.88 97 LYS A CA 1
ATOM 753 C C . LYS A 1 97 ? -15.774 -8.666 -9.407 1.00 88.88 97 LYS A C 1
ATOM 755 O O . LYS A 1 97 ? -16.938 -8.432 -9.716 1.00 88.88 97 LYS A O 1
ATOM 760 N N . LEU A 1 98 ? -15.065 -7.840 -8.641 1.00 82.06 98 LEU A N 1
ATOM 761 C CA . LEU A 1 98 ? -15.569 -6.565 -8.127 1.00 82.06 98 LEU A CA 1
ATOM 762 C C . LEU A 1 98 ? -15.318 -5.388 -9.081 1.00 82.06 98 LEU A C 1
ATOM 764 O O . LEU A 1 98 ? -15.595 -4.243 -8.713 1.00 82.06 98 LEU A O 1
ATOM 768 N N . GLY A 1 99 ? -14.821 -5.652 -10.294 1.00 86.81 99 GLY A N 1
ATOM 769 C CA . GLY A 1 99 ? -14.574 -4.648 -11.329 1.00 86.81 99 GLY A CA 1
ATOM 770 C C . GLY A 1 99 ? -13.206 -3.973 -11.235 1.00 86.81 99 GLY A C 1
ATOM 771 O O . GLY A 1 99 ? -13.029 -2.891 -11.788 1.00 86.81 99 GLY A O 1
ATOM 772 N N . PHE A 1 100 ? -12.248 -4.569 -10.522 1.00 87.50 100 PHE A N 1
ATOM 773 C CA . PHE A 1 100 ? -10.863 -4.102 -10.531 1.00 87.50 100 PHE A CA 1
ATOM 774 C C . PHE A 1 100 ? -10.117 -4.666 -11.746 1.00 87.50 100 PHE A C 1
ATOM 776 O O . PHE A 1 100 ? -10.241 -5.843 -12.077 1.00 87.50 100 PHE A O 1
ATOM 783 N N . THR A 1 101 ? -9.275 -3.842 -12.363 1.00 85.44 101 THR A N 1
ATOM 784 C CA . THR A 1 101 ? -8.441 -4.205 -13.514 1.00 85.44 101 THR A CA 1
ATOM 785 C C . THR A 1 101 ? -6.990 -4.366 -13.080 1.00 85.44 101 THR A C 1
ATOM 787 O O . THR A 1 101 ? -6.429 -3.445 -12.482 1.00 85.44 101 THR A O 1
ATOM 790 N N . LEU A 1 102 ? -6.357 -5.498 -13.410 1.00 89.00 102 LEU A N 1
ATOM 791 C CA . LEU A 1 102 ? -4.915 -5.692 -13.225 1.00 89.00 102 LEU A CA 1
ATOM 792 C C . LEU A 1 102 ? -4.130 -4.650 -14.032 1.00 89.00 102 LEU A C 1
ATOM 794 O O . LEU A 1 102 ? -4.348 -4.490 -15.231 1.00 89.00 102 LEU A O 1
ATOM 798 N N . ARG A 1 103 ? -3.196 -3.961 -13.377 1.00 86.75 103 ARG A N 1
ATOM 799 C CA . ARG A 1 103 ? -2.299 -2.989 -14.018 1.00 86.75 103 ARG A CA 1
ATOM 800 C C . ARG A 1 103 ? -0.861 -3.468 -14.072 1.00 86.75 103 ARG A C 1
ATOM 802 O O . ARG A 1 103 ? -0.173 -3.195 -15.047 1.00 86.75 103 ARG A O 1
ATOM 809 N N . PHE A 1 104 ? -0.419 -4.180 -13.041 1.00 83.38 104 PHE A N 1
ATOM 810 C CA . PHE A 1 104 ? 0.965 -4.611 -12.913 1.00 83.38 104 PHE A CA 1
ATOM 811 C C . PHE A 1 104 ? 1.061 -5.902 -12.096 1.00 83.38 104 PHE A C 1
ATOM 813 O O . PHE A 1 104 ? 0.248 -6.138 -11.203 1.00 83.38 104 PHE A O 1
ATOM 820 N N . SER A 1 105 ? 2.049 -6.739 -12.405 1.00 87.81 105 SER A N 1
ATOM 821 C CA . SER A 1 105 ? 2.447 -7.874 -11.571 1.00 87.81 105 SER A CA 1
ATOM 822 C C . SER A 1 105 ? 3.951 -7.826 -11.357 1.00 87.81 105 SER A C 1
ATOM 824 O O . SER A 1 105 ? 4.700 -7.669 -12.316 1.00 87.81 105 SER A O 1
ATOM 826 N N . LEU A 1 106 ? 4.372 -7.963 -10.106 1.00 84.88 106 LEU A N 1
ATOM 827 C CA . LEU A 1 106 ? 5.764 -8.127 -9.725 1.00 84.88 106 LEU A CA 1
ATOM 828 C C . LEU A 1 106 ? 6.040 -9.609 -9.506 1.00 84.88 106 LEU A C 1
ATOM 830 O O . LEU A 1 106 ? 5.456 -10.218 -8.607 1.00 84.88 106 LEU A O 1
ATOM 834 N N . ASP A 1 107 ? 6.933 -10.169 -10.309 1.00 86.56 107 ASP A N 1
ATOM 835 C CA . ASP A 1 107 ? 7.354 -11.557 -10.172 1.00 86.56 107 ASP A CA 1
ATOM 836 C C . ASP A 1 107 ? 8.300 -11.759 -8.987 1.00 86.56 107 ASP A C 1
ATOM 838 O O . ASP A 1 107 ? 8.960 -10.834 -8.514 1.00 86.56 107 ASP A O 1
ATOM 842 N N . HIS A 1 108 ? 8.382 -13.006 -8.532 1.00 88.50 108 HIS A N 1
ATOM 843 C CA . HIS A 1 108 ? 9.289 -13.459 -7.480 1.00 88.50 108 HIS A CA 1
ATOM 844 C C . HIS A 1 108 ? 9.123 -12.748 -6.121 1.00 88.50 108 HIS A C 1
ATOM 846 O O . HIS A 1 108 ? 10.074 -12.559 -5.357 1.00 88.50 108 HIS A O 1
ATOM 852 N N . TYR A 1 109 ? 7.882 -12.388 -5.782 1.00 66.38 109 TYR A N 1
ATOM 853 C CA . TYR A 1 109 ? 7.528 -11.646 -4.580 1.00 66.38 109 TYR A CA 1
ATOM 854 C C . TYR A 1 109 ? 6.316 -12.250 -3.834 1.00 66.38 109 TYR A C 1
ATOM 856 O O . TYR A 1 109 ? 5.186 -12.163 -4.319 1.00 66.38 109 TYR A O 1
ATOM 864 N N . PRO A 1 110 ? 6.502 -12.800 -2.617 1.00 69.12 110 PRO A N 1
ATOM 865 C CA . PRO A 1 110 ? 7.777 -13.239 -2.049 1.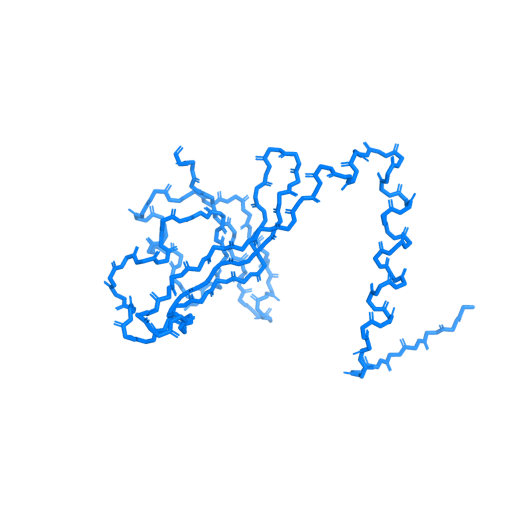00 69.12 110 PRO A CA 1
ATOM 866 C C . PRO A 1 110 ? 8.289 -14.521 -2.735 1.00 69.12 110 PRO A C 1
ATOM 868 O O . PRO A 1 110 ? 7.538 -15.480 -2.921 1.00 69.12 110 PRO A O 1
ATOM 871 N N . ARG A 1 111 ? 9.591 -14.574 -3.046 1.00 89.00 111 ARG A N 1
ATOM 872 C CA . ARG A 1 111 ? 10.310 -15.745 -3.594 1.00 89.00 111 ARG A CA 1
ATOM 873 C C . ARG A 1 111 ? 9.792 -16.243 -4.945 1.00 89.00 111 ARG A C 1
ATOM 875 O O . ARG A 1 111 ? 10.289 -15.808 -5.964 1.00 89.00 111 ARG A O 1
ATOM 882 N N . GLN A 1 112 ? 8.849 -17.182 -4.955 1.00 90.38 112 GLN A N 1
ATOM 883 C CA . GLN A 1 112 ? 8.290 -17.808 -6.166 1.00 90.38 112 GLN A CA 1
ATOM 884 C C . GLN A 1 112 ? 6.878 -17.306 -6.489 1.00 90.38 112 GLN A C 1
ATOM 886 O O . GLN A 1 112 ? 6.273 -17.713 -7.476 1.00 90.38 112 GLN A O 1
ATOM 891 N N . HIS A 1 113 ? 6.324 -16.458 -5.624 1.00 92.06 113 HIS A N 1
ATOM 892 C CA . HIS A 1 113 ? 4.994 -15.890 -5.793 1.00 92.06 113 HIS A CA 1
ATOM 893 C C . HIS A 1 113 ? 5.046 -14.597 -6.610 1.00 92.06 113 HIS A C 1
ATOM 895 O O . HIS A 1 113 ? 6.121 -14.129 -6.975 1.00 92.06 113 HIS A O 1
ATOM 901 N N . GLN A 1 114 ? 3.885 -14.025 -6.910 1.00 90.81 114 GLN A N 1
ATOM 902 C CA . GLN A 1 114 ? 3.786 -12.723 -7.567 1.00 90.81 114 GLN A CA 1
ATOM 903 C C . GLN A 1 114 ? 3.008 -11.761 -6.678 1.00 90.81 114 GLN A C 1
ATOM 905 O O . GLN A 1 114 ? 2.136 -12.192 -5.922 1.00 90.81 114 GLN A O 1
ATOM 910 N N . ARG A 1 115 ? 3.264 -10.459 -6.810 1.00 91.62 115 ARG A N 1
ATOM 911 C CA . ARG A 1 115 ? 2.399 -9.405 -6.276 1.00 91.62 115 ARG A CA 1
ATOM 912 C C . ARG A 1 115 ? 1.660 -8.721 -7.415 1.00 91.62 115 ARG A C 1
ATOM 914 O O . ARG A 1 115 ? 2.282 -8.113 -8.275 1.00 91.62 115 ARG A O 1
ATOM 921 N N . HIS A 1 116 ? 0.339 -8.796 -7.415 1.00 89.75 116 HIS A N 1
ATOM 922 C CA . HIS A 1 116 ? -0.521 -8.159 -8.407 1.00 89.75 116 HIS A CA 1
ATOM 923 C C . HIS A 1 116 ? -1.021 -6.821 -7.890 1.00 89.75 116 HIS A C 1
ATOM 925 O O . HIS A 1 116 ? -1.436 -6.763 -6.743 1.00 89.75 116 HIS A O 1
ATOM 931 N N . TYR A 1 117 ? -1.056 -5.796 -8.737 1.00 86.56 117 TYR A N 1
ATOM 932 C CA . TYR A 1 117 ? -1.605 -4.475 -8.442 1.00 86.56 117 TYR A CA 1
ATOM 933 C C . TYR A 1 117 ? -2.792 -4.220 -9.370 1.00 86.56 117 TYR A C 1
ATOM 935 O O . TYR A 1 117 ? -2.647 -4.237 -10.597 1.00 86.56 117 TYR A O 1
ATOM 943 N N . LEU A 1 118 ? -3.971 -4.005 -8.796 1.00 88.06 118 LEU A N 1
ATOM 944 C CA . LEU A 1 118 ? -5.228 -3.814 -9.508 1.00 88.06 118 LEU A CA 1
ATOM 945 C C . LEU A 1 118 ? -5.841 -2.461 -9.152 1.00 88.06 118 LEU A C 1
ATOM 947 O O . LEU A 1 118 ? -5.697 -1.987 -8.035 1.00 88.06 118 LEU A O 1
ATOM 951 N N . THR A 1 119 ? -6.563 -1.843 -10.079 1.00 77.06 119 THR A N 1
ATOM 952 C CA . THR A 1 119 ? -7.240 -0.549 -9.872 1.00 77.06 119 THR A CA 1
ATOM 953 C C . THR A 1 119 ? -8.708 -0.652 -10.237 1.00 77.06 119 THR A C 1
ATOM 955 O O . THR A 1 119 ? -9.017 -1.278 -11.250 1.00 77.06 119 THR A O 1
ATOM 958 N N . LYS A 1 120 ? -9.589 0.039 -9.516 1.00 77.94 120 LYS A N 1
ATOM 959 C CA . LYS A 1 120 ? -10.975 0.270 -9.933 1.00 77.94 120 LYS A CA 1
ATOM 960 C C . LYS A 1 120 ? -11.218 1.769 -10.093 1.00 77.94 120 LYS A C 1
ATOM 962 O O . LYS A 1 120 ? -10.849 2.542 -9.213 1.00 77.94 120 LYS A O 1
ATOM 967 N N . VAL A 1 121 ? -11.803 2.173 -11.220 1.00 61.94 121 VAL A N 1
ATOM 968 C CA . VAL A 1 121 ? -12.297 3.548 -11.397 1.00 61.94 121 VAL A CA 1
ATOM 969 C C . VAL A 1 121 ? -13.610 3.643 -10.621 1.00 61.94 121 VAL A C 1
ATOM 971 O O . VAL A 1 121 ? -14.485 2.798 -10.825 1.00 61.94 121 VAL A O 1
ATOM 974 N N . LEU A 1 122 ? -13.682 4.586 -9.678 1.00 57.50 122 LEU A N 1
ATOM 975 C CA . LEU A 1 122 ? -14.879 4.858 -8.876 1.00 57.50 122 LEU A CA 1
ATOM 976 C C . LEU A 1 122 ? -15.910 5.646 -9.683 1.00 57.50 122 LEU A C 1
ATOM 978 O O . LEU A 1 122 ? -15.484 6.553 -10.432 1.00 57.50 122 LEU A O 1
#

Sequence (122 aa):
MQLSITDKVTPQDLDEVRLGLNAFNSKFINVDEIKSIGVFICDEQGRKQAGLTGSTAGNWLRIDMLWVSDTLRGQGVGSRFAQVDTASFQARPFYEKLGFTLRFSLDHYPRQHQRHYLTKVL

pLDDT: mean 85.05, std 9.07, range [57.5, 96.88]

Nearest PDB structures (foldseek):
  1y9w-assembly1_B  TM=6.978E-01  e=1.927E-08  Bacillus cereus ATCC 14579
  2g3a-assembly1_A-2  TM=8.053E-01  e=6.189E-07  Agrobacterium fabrum str. C58
  5csa-assembly1_B  TM=3.597E-01  e=2.096E+00  Saccharomyces cerevisiae S288C
  5z57-assembly1_v  TM=2.377E-01  e=1.481E+00  Homo sapiens

Foldseek 3Di:
DDDDDDPPDDPVNVVVVVVVVCVVCVVPAVCVQKAKDKDFDADPVRHGQWIWIFIDDVPDTDTPDTDHHPVCPPVCPRLPDDFDKDKQPDDPVVNVVSAWAWDDWAAPVPHHIIITTTDHDD